Protein AF-A0A8T1SNI0-F1 (afdb_monomer_lite)

Organism: Chelydra serpentina (NCBI:txid8475)

Secondary structure (DSSP, 8-state):
--SPPPHHHHHHHHHHHHTT--EEESSTHHHHHHTT----GGGEEETTT-HHHHHHHTS-TTS---HHHHHHHHH----S--SS---HHHHHHHHHHHHHHHHHHHHHHHHH-TT--

Structure (mmCIF, N/CA/C/O backbone):
data_AF-A0A8T1SNI0-F1
#
_entry.id   AF-A0A8T1SNI0-F1
#
loop_
_atom_site.group_PDB
_atom_site.id
_atom_site.type_symbol
_atom_site.label_atom_id
_atom_site.label_alt_id
_atom_site.label_comp_id
_atom_site.label_asym_id
_atom_site.label_entity_id
_atom_site.label_seq_id
_atom_site.pdbx_PDB_ins_code
_atom_site.Cartn_x
_atom_site.Cartn_y
_atom_site.Cartn_z
_atom_site.occupancy
_atom_site.B_iso_or_equiv
_atom_site.auth_seq_id
_atom_site.auth_comp_id
_atom_site.auth_asym_id
_atom_site.auth_atom_id
_atom_site.pdbx_PDB_model_num
ATOM 1 N N . MET A 1 1 ? -5.114 19.415 16.212 1.00 63.00 1 MET A N 1
ATOM 2 C CA . MET A 1 1 ? -6.103 19.400 15.110 1.00 63.00 1 MET A CA 1
ATOM 3 C C . MET A 1 1 ? -7.448 19.822 15.685 1.00 63.00 1 MET A C 1
ATOM 5 O O . MET A 1 1 ? -7.897 19.155 16.604 1.00 63.00 1 MET A O 1
ATOM 9 N N . LYS A 1 2 ? -8.049 20.935 15.240 1.00 77.69 2 LYS A N 1
ATOM 10 C CA . LYS A 1 2 ? -9.290 21.461 15.855 1.00 77.69 2 LYS A CA 1
ATOM 11 C C . LYS A 1 2 ? -10.578 20.759 15.384 1.00 77.69 2 LYS A C 1
ATOM 13 O O . LYS A 1 2 ? -11.530 20.735 16.144 1.00 77.69 2 LYS A O 1
ATOM 18 N N . ASN A 1 3 ? -10.568 20.126 14.205 1.00 90.56 3 ASN A N 1
ATOM 19 C CA . ASN A 1 3 ? -11.754 19.513 13.578 1.00 90.56 3 ASN A CA 1
ATOM 20 C C . ASN A 1 3 ? -11.516 18.061 13.117 1.00 90.56 3 ASN A C 1
ATOM 22 O O . ASN A 1 3 ? -12.171 17.587 12.193 1.00 90.56 3 ASN A O 1
ATOM 26 N N . ALA A 1 4 ? -10.525 17.368 13.683 1.00 91.56 4 ALA A N 1
ATOM 27 C CA . ALA A 1 4 ? -10.248 15.991 13.283 1.00 91.56 4 ALA A CA 1
ATOM 28 C C . ALA A 1 4 ? -11.265 15.032 13.908 1.00 91.56 4 ALA A C 1
ATOM 30 O O . ALA A 1 4 ? -11.582 15.147 15.094 1.00 91.56 4 ALA A O 1
ATOM 31 N N . THR A 1 5 ? -11.714 14.050 13.127 1.00 94.44 5 THR A N 1
ATOM 32 C CA . THR A 1 5 ? -12.500 12.925 13.636 1.00 94.44 5 THR A CA 1
ATOM 33 C C . THR A 1 5 ? -11.743 12.252 14.788 1.00 94.44 5 THR A C 1
ATOM 35 O O . THR A 1 5 ? -10.556 11.947 14.634 1.00 94.44 5 THR A O 1
ATOM 38 N N . PRO A 1 6 ? -12.388 11.992 15.941 1.00 96.38 6 PRO A N 1
ATOM 39 C CA . PRO A 1 6 ? -11.745 11.288 17.041 1.00 96.38 6 PRO A CA 1
ATOM 40 C C . PRO A 1 6 ? -11.185 9.939 16.588 1.00 96.38 6 PRO A C 1
ATOM 42 O O . PRO A 1 6 ? -11.858 9.191 15.878 1.00 96.38 6 PRO A O 1
ATOM 45 N N . PHE A 1 7 ? -9.977 9.600 17.046 1.00 95.62 7 PHE A N 1
ATOM 46 C CA . PHE A 1 7 ? -9.262 8.399 16.598 1.00 95.62 7 PHE A CA 1
ATOM 47 C C . PHE A 1 7 ? -10.116 7.129 16.689 1.00 95.62 7 PHE A C 1
ATOM 49 O O . PHE A 1 7 ? -10.198 6.384 15.722 1.00 95.62 7 PHE A O 1
ATOM 56 N N . LYS A 1 8 ? -10.804 6.904 17.817 1.00 96.50 8 LYS A N 1
ATOM 57 C CA . LYS A 1 8 ? -11.662 5.721 18.011 1.00 96.50 8 LYS A CA 1
ATOM 58 C C . LYS A 1 8 ? -12.797 5.638 16.985 1.00 96.50 8 LYS A C 1
ATOM 60 O O . LYS A 1 8 ? -13.136 4.543 16.546 1.00 96.50 8 LYS A O 1
ATOM 65 N N . THR A 1 9 ? -13.374 6.778 16.607 1.00 97.38 9 THR A N 1
ATOM 66 C CA . THR A 1 9 ? -14.447 6.849 15.609 1.00 97.38 9 THR A CA 1
ATOM 67 C C . THR A 1 9 ? -13.904 6.497 14.229 1.00 97.38 9 THR A C 1
ATOM 69 O O . THR A 1 9 ? -14.399 5.561 13.608 1.00 97.38 9 THR A O 1
ATOM 72 N N . ALA A 1 10 ? -12.824 7.162 13.806 1.00 97.12 10 ALA A N 1
ATOM 73 C CA . ALA A 1 10 ? -12.178 6.890 12.523 1.00 97.12 10 ALA A CA 1
ATOM 74 C C . ALA A 1 10 ? -11.690 5.436 12.429 1.00 97.12 10 ALA A C 1
ATOM 76 O O . ALA A 1 10 ? -11.956 4.748 11.450 1.00 97.12 10 ALA A O 1
ATOM 77 N N . GLN A 1 11 ? -11.038 4.931 13.479 1.00 97.62 11 GLN A N 1
ATOM 78 C CA . GLN A 1 11 ? -10.565 3.552 13.554 1.00 97.62 11 GLN A CA 1
ATOM 79 C C . GLN A 1 11 ? -11.724 2.563 13.380 1.00 97.62 11 GLN A C 1
ATOM 81 O O . GLN A 1 11 ? -11.625 1.659 12.558 1.00 97.62 11 GLN A O 1
ATOM 86 N N . LYS A 1 12 ? -12.842 2.738 14.097 1.00 98.00 12 LYS A N 1
ATOM 87 C CA . LYS A 1 12 ? -14.010 1.849 13.985 1.00 98.00 12 LYS A CA 1
ATOM 88 C C . LYS A 1 12 ? -14.563 1.797 12.558 1.00 98.00 12 LYS A C 1
ATOM 90 O O . LYS A 1 12 ? -14.891 0.715 12.074 1.00 98.00 12 LYS A O 1
ATOM 95 N N . GLU A 1 13 ? -14.668 2.943 11.893 1.00 98.12 13 GLU A N 1
ATOM 96 C CA . GLU A 1 13 ? -15.140 3.025 10.507 1.00 98.12 13 GLU A CA 1
ATOM 97 C C . GLU A 1 13 ? -14.170 2.348 9.537 1.00 98.12 13 GLU A C 1
ATOM 99 O O . GLU A 1 13 ? -14.591 1.538 8.713 1.00 98.12 13 GLU A O 1
ATOM 104 N N . ILE A 1 14 ? -12.869 2.601 9.691 1.00 97.00 14 ILE A N 1
ATOM 105 C CA . ILE A 1 14 ? -11.824 1.982 8.872 1.00 97.00 14 ILE A CA 1
ATOM 106 C C . ILE A 1 14 ? -11.846 0.460 9.036 1.00 97.00 14 ILE A C 1
ATOM 108 O O . ILE A 1 14 ? -11.914 -0.255 8.044 1.00 97.00 14 ILE A O 1
ATOM 112 N N . LEU A 1 15 ? -11.870 -0.060 10.266 1.00 97.06 15 LEU A N 1
ATOM 113 C CA . LEU A 1 15 ? -11.885 -1.509 10.503 1.00 97.06 15 LEU A CA 1
ATOM 114 C C . LEU A 1 15 ? -13.119 -2.190 9.904 1.00 97.06 15 LEU A C 1
ATOM 116 O O . LEU A 1 15 ? -13.015 -3.303 9.390 1.00 97.06 15 LEU A O 1
ATOM 120 N N . LYS A 1 16 ? -14.272 -1.511 9.909 1.00 97.56 16 LYS A N 1
ATOM 121 C CA . LYS A 1 16 ? -15.478 -2.002 9.233 1.00 97.56 16 LYS A CA 1
ATOM 122 C C . LYS A 1 16 ? -15.284 -2.101 7.716 1.00 97.56 16 LYS A C 1
ATOM 124 O O . LYS A 1 16 ? -15.795 -3.039 7.114 1.00 97.56 16 LYS A O 1
ATOM 129 N N . LEU A 1 17 ? -14.556 -1.166 7.104 1.00 96.50 17 LEU A N 1
ATOM 130 C CA . LEU A 1 17 ? -14.248 -1.191 5.669 1.00 96.50 17 LEU A CA 1
ATOM 131 C C . LEU A 1 17 ? -13.226 -2.275 5.301 1.00 96.50 17 LEU A C 1
ATOM 133 O O . LEU A 1 17 ? -13.350 -2.881 4.240 1.00 96.50 17 LEU A O 1
ATOM 137 N N . LEU A 1 18 ? -12.239 -2.531 6.165 1.00 96.56 18 LEU A N 1
ATOM 138 C CA . LEU A 1 18 ? -11.197 -3.539 5.925 1.00 96.56 18 LEU A CA 1
ATOM 139 C C . LEU A 1 18 ? -11.693 -4.981 6.125 1.00 96.56 18 LEU A C 1
ATOM 141 O O . LEU A 1 18 ? -11.074 -5.922 5.629 1.00 96.56 18 LEU A O 1
ATOM 145 N N . ALA A 1 19 ? -12.790 -5.178 6.860 1.00 95.38 19 ALA A N 1
ATOM 146 C CA . ALA A 1 19 ? -13.307 -6.501 7.187 1.00 95.38 19 ALA A CA 1
ATOM 147 C C . ALA A 1 19 ? -13.614 -7.333 5.925 1.00 95.38 19 ALA A C 1
ATOM 149 O O . ALA A 1 19 ? -14.424 -6.946 5.081 1.00 95.38 19 ALA A O 1
ATOM 150 N N . GLY A 1 20 ? -12.964 -8.497 5.812 1.00 94.38 20 GLY A N 1
ATOM 151 C CA . GLY A 1 20 ? -13.141 -9.428 4.692 1.00 94.38 20 GLY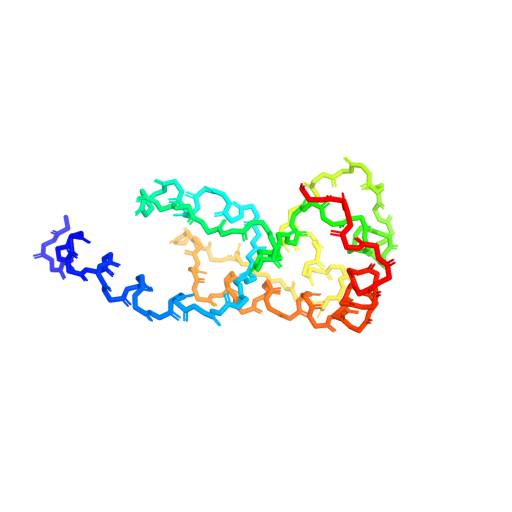 A CA 1
ATOM 152 C C . GLY A 1 20 ? -12.622 -8.910 3.347 1.00 94.38 20 GLY A C 1
ATOM 153 O O . GLY A 1 20 ? -13.031 -9.419 2.305 1.00 94.38 20 GLY A O 1
ATOM 154 N N . LYS A 1 21 ? -11.772 -7.877 3.346 1.00 97.00 21 LYS A N 1
ATOM 155 C CA . LYS A 1 21 ? -11.168 -7.322 2.133 1.00 97.00 21 LYS A CA 1
ATOM 156 C C . LYS A 1 21 ? -9.704 -7.697 2.029 1.00 97.00 21 LYS A C 1
ATOM 158 O O . LYS A 1 21 ? -9.025 -7.834 3.036 1.00 97.00 21 LYS A O 1
ATOM 163 N N . ILE A 1 22 ? -9.245 -7.794 0.787 1.00 97.44 22 ILE A N 1
ATOM 164 C CA . ILE A 1 22 ? -7.829 -7.720 0.463 1.00 97.44 22 ILE A CA 1
ATOM 165 C C . ILE A 1 22 ? -7.412 -6.253 0.550 1.00 97.44 22 ILE A C 1
ATOM 167 O O . ILE A 1 22 ? -8.056 -5.391 -0.053 1.00 97.44 22 ILE A O 1
ATOM 171 N N . VAL A 1 23 ? -6.344 -5.968 1.287 1.00 98.00 23 VAL A N 1
ATOM 172 C CA . VAL A 1 23 ? -5.839 -4.609 1.472 1.00 98.00 23 VAL A CA 1
ATOM 173 C C . VAL A 1 23 ? -4.503 -4.460 0.759 1.00 98.00 23 VAL A C 1
ATOM 175 O O . VAL A 1 23 ? -3.524 -5.135 1.077 1.00 98.00 23 VAL A O 1
ATOM 178 N N . VAL A 1 24 ? -4.476 -3.547 -0.206 1.00 98.19 24 VAL A N 1
ATOM 179 C CA . VAL A 1 24 ? -3.295 -3.195 -0.995 1.00 98.19 24 VAL A CA 1
ATOM 180 C C . VAL A 1 24 ? -2.689 -1.911 -0.433 1.00 98.19 24 VAL A C 1
ATOM 182 O O . VAL A 1 24 ? -3.407 -0.939 -0.203 1.00 98.19 24 VAL A O 1
ATOM 185 N N . GLY A 1 25 ? -1.373 -1.883 -0.239 1.00 97.88 25 GLY A N 1
ATOM 186 C CA . GLY A 1 25 ? -0.661 -0.683 0.199 1.00 97.88 25 GLY A CA 1
ATOM 187 C C . GLY A 1 25 ? 0.833 -0.748 -0.086 1.00 97.88 25 GLY A C 1
ATOM 188 O O . GLY A 1 25 ? 1.318 -1.686 -0.717 1.00 97.88 25 GLY A O 1
ATOM 189 N N . HIS A 1 26 ? 1.559 0.288 0.323 1.00 97.81 26 HIS A N 1
ATOM 190 C CA . HIS A 1 26 ? 2.998 0.412 0.109 1.00 97.81 26 HIS A CA 1
ATOM 191 C C . HIS A 1 26 ? 3.665 0.689 1.452 1.00 97.81 26 HIS A C 1
ATOM 193 O O . HIS A 1 26 ? 3.414 1.731 2.052 1.00 97.81 26 HIS A O 1
ATOM 199 N N . ALA A 1 27 ? 4.466 -0.257 1.946 1.00 96.38 27 ALA A N 1
ATOM 200 C CA . ALA A 1 27 ? 4.933 -0.278 3.329 1.00 96.38 27 ALA A CA 1
ATOM 201 C C . ALA A 1 27 ? 3.766 -0.226 4.342 1.00 96.38 27 ALA A C 1
ATOM 203 O O . ALA A 1 27 ? 3.871 0.390 5.406 1.00 96.38 27 ALA A O 1
ATOM 204 N N . ILE A 1 28 ? 2.668 -0.928 4.021 1.00 96.38 28 ILE A N 1
ATOM 205 C CA . ILE A 1 28 ? 1.355 -0.821 4.692 1.00 96.38 28 ILE A CA 1
ATOM 206 C C . ILE A 1 28 ? 1.363 -1.207 6.181 1.00 96.38 28 ILE A C 1
ATOM 208 O O . ILE A 1 28 ? 0.481 -0.850 6.961 1.00 96.38 28 ILE A O 1
ATOM 212 N N . HIS A 1 29 ? 2.400 -1.916 6.621 1.00 94.94 29 HIS A N 1
ATOM 213 C CA . HIS A 1 29 ? 2.622 -2.214 8.033 1.00 94.94 29 HIS A CA 1
ATOM 214 C C . HIS A 1 29 ? 2.692 -0.945 8.905 1.00 94.94 29 HIS A C 1
ATOM 216 O O . HIS A 1 29 ? 2.305 -0.990 10.075 1.00 94.94 29 HIS A O 1
ATOM 222 N N . ASN A 1 30 ? 3.146 0.184 8.351 1.00 96.00 30 ASN A N 1
ATOM 223 C CA . ASN A 1 30 ? 3.158 1.468 9.050 1.00 96.00 30 ASN A CA 1
ATOM 224 C C . ASN A 1 30 ? 1.735 1.988 9.300 1.00 96.00 30 ASN A C 1
ATOM 226 O O . ASN A 1 30 ? 1.430 2.418 10.415 1.00 96.00 30 ASN A O 1
ATOM 230 N N . ASP A 1 31 ? 0.849 1.874 8.309 1.00 96.31 31 ASP A N 1
ATOM 231 C CA . ASP A 1 31 ? -0.561 2.256 8.418 1.00 96.31 31 ASP A CA 1
ATOM 232 C C . ASP A 1 31 ? -1.293 1.382 9.438 1.00 96.31 31 ASP A C 1
ATOM 234 O O . ASP A 1 31 ? -1.978 1.887 10.329 1.00 96.31 31 ASP A O 1
ATOM 238 N N . PHE A 1 32 ? -1.089 0.065 9.382 1.00 97.12 32 PHE A N 1
ATOM 239 C CA . PHE A 1 32 ? -1.664 -0.870 10.351 1.00 97.12 32 PHE A CA 1
ATOM 240 C C . PHE A 1 32 ? -1.190 -0.592 11.782 1.00 97.12 32 PHE A C 1
ATOM 242 O O . PHE A 1 32 ? -1.999 -0.590 12.714 1.00 97.12 32 PHE A O 1
ATOM 249 N N . LYS A 1 33 ? 0.095 -0.260 11.965 1.00 97.50 33 LYS A N 1
ATOM 250 C CA . LYS A 1 33 ? 0.640 0.154 13.264 1.00 97.50 33 LYS A CA 1
ATOM 251 C C . LYS A 1 33 ? -0.013 1.443 13.767 1.00 97.50 33 LYS A C 1
ATOM 253 O O . LYS A 1 33 ? -0.398 1.502 14.936 1.00 97.50 33 LYS A O 1
ATOM 258 N N . ALA A 1 34 ? -0.182 2.449 12.907 1.00 96.38 34 ALA A N 1
ATOM 259 C CA . ALA A 1 34 ? -0.873 3.692 13.255 1.00 96.38 34 ALA A CA 1
ATOM 260 C C . ALA A 1 34 ? -2.346 3.445 13.631 1.00 96.38 34 ALA A C 1
ATOM 262 O O . ALA A 1 34 ? -2.858 4.040 14.581 1.00 96.38 34 ALA A O 1
ATOM 263 N N . LEU A 1 35 ? -3.000 2.503 12.945 1.00 96.56 35 LEU A N 1
ATOM 264 C CA . LEU A 1 35 ? -4.361 2.054 13.235 1.00 96.56 35 LEU A CA 1
ATOM 265 C C . LEU A 1 35 ? -4.461 1.104 14.431 1.00 96.56 35 LEU A C 1
ATOM 267 O O . LEU A 1 35 ? -5.578 0.741 14.790 1.00 96.56 35 LEU A O 1
ATOM 271 N N . LYS A 1 36 ? -3.348 0.693 15.055 1.00 96.69 36 LYS A N 1
ATOM 272 C CA . LYS A 1 36 ? -3.316 -0.340 16.109 1.00 96.69 36 LYS A CA 1
ATOM 273 C C . LYS A 1 36 ? -4.104 -1.594 15.705 1.00 96.69 36 LYS A C 1
ATOM 275 O O . LYS A 1 36 ? -4.911 -2.110 16.476 1.00 96.69 36 LYS A O 1
ATOM 280 N N . TYR A 1 37 ? -3.897 -2.032 14.469 1.00 95.94 37 TYR A N 1
ATOM 281 C CA . TYR A 1 37 ? -4.628 -3.116 13.827 1.00 95.94 37 TYR A CA 1
ATOM 282 C C . TYR A 1 37 ? -3.657 -4.125 13.216 1.00 95.94 37 TYR A C 1
ATOM 284 O O . TYR A 1 37 ? -2.555 -3.768 12.810 1.00 95.94 37 TYR A O 1
ATOM 292 N N . PHE A 1 38 ? -4.080 -5.385 13.142 1.00 94.81 38 PHE A N 1
ATOM 293 C CA . PHE A 1 38 ? -3.364 -6.439 12.438 1.00 94.81 38 PHE A CA 1
ATOM 294 C C . PHE A 1 38 ? -4.271 -6.998 11.345 1.00 94.81 38 PHE A C 1
ATOM 296 O O . PHE A 1 38 ? -5.317 -7.578 11.640 1.00 94.81 38 PHE A O 1
ATOM 303 N N . HIS A 1 39 ? -3.875 -6.803 10.089 1.00 95.88 39 HIS A N 1
ATOM 304 C CA . HIS A 1 39 ? -4.542 -7.419 8.952 1.00 95.88 39 HIS A CA 1
ATOM 305 C C . HIS A 1 39 ? -3.856 -8.752 8.622 1.00 95.88 39 HIS A C 1
ATOM 307 O O . HIS A 1 39 ? -2.622 -8.799 8.654 1.00 95.88 39 HIS A O 1
ATOM 313 N N . PRO A 1 40 ? -4.596 -9.836 8.320 1.00 94.75 40 PRO A N 1
ATOM 314 C CA . PRO A 1 40 ? -3.964 -11.107 7.992 1.00 94.75 40 PRO A CA 1
ATOM 315 C C . PRO A 1 40 ? -3.050 -10.969 6.770 1.00 94.75 40 PRO A C 1
ATOM 317 O O . PRO A 1 40 ? -3.407 -10.320 5.782 1.00 94.75 40 PRO A O 1
ATOM 320 N N . LYS A 1 41 ? -1.869 -11.596 6.826 1.00 92.44 41 LYS A N 1
ATOM 321 C CA . LYS A 1 41 ? -0.900 -11.559 5.720 1.00 92.44 41 LYS A CA 1
ATOM 322 C C . LYS A 1 41 ? -1.503 -12.107 4.421 1.00 92.44 41 LYS A C 1
ATOM 324 O O . LYS A 1 41 ? -1.367 -11.442 3.401 1.00 92.44 41 LYS A O 1
ATOM 329 N N . ALA A 1 42 ? -2.301 -13.176 4.525 1.00 92.62 42 ALA A N 1
ATOM 330 C CA . ALA A 1 42 ? -3.122 -13.770 3.462 1.00 92.62 42 ALA A CA 1
ATOM 331 C C . ALA A 1 42 ? -3.920 -12.791 2.612 1.00 92.62 42 ALA A C 1
ATOM 333 O O . ALA A 1 42 ? -4.125 -12.964 1.409 1.00 92.62 42 ALA A O 1
ATOM 334 N N . VAL A 1 43 ? -4.409 -11.736 3.255 1.00 95.12 43 VAL A N 1
ATOM 335 C CA . VAL A 1 43 ? -5.252 -10.721 2.631 1.00 95.12 43 VAL A CA 1
ATOM 336 C C . VAL A 1 43 ? -4.538 -9.371 2.507 1.00 95.12 43 VAL A C 1
ATOM 338 O O . VAL A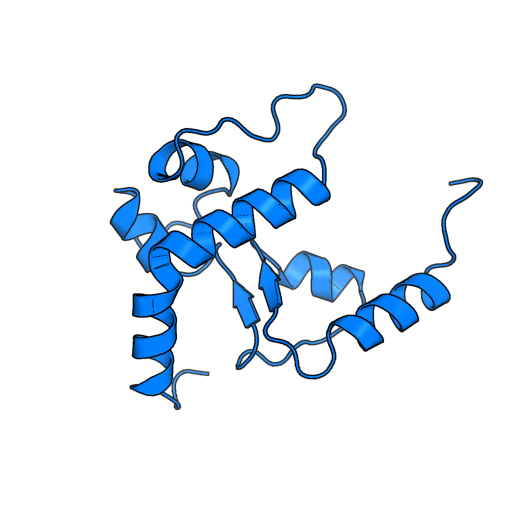 1 43 ? -5.159 -8.365 2.198 1.00 95.12 43 VAL A O 1
ATOM 341 N N . THR A 1 44 ? -3.207 -9.334 2.642 1.00 96.69 44 THR A N 1
ATOM 342 C CA . THR A 1 44 ? -2.391 -8.114 2.518 1.00 96.69 44 THR A CA 1
ATOM 343 C C . THR A 1 44 ? -1.518 -8.149 1.265 1.00 96.69 44 THR A C 1
ATOM 345 O O . THR A 1 44 ? -0.744 -9.077 1.067 1.00 96.69 44 THR A O 1
ATOM 348 N N . ARG A 1 45 ? -1.580 -7.104 0.436 1.00 97.06 45 ARG A N 1
ATOM 349 C CA . ARG A 1 45 ? -0.710 -6.910 -0.739 1.00 97.06 45 ARG A CA 1
ATOM 350 C C . ARG A 1 45 ? 0.188 -5.701 -0.484 1.00 97.06 45 ARG A C 1
ATOM 352 O O . ARG A 1 45 ? -0.208 -4.562 -0.729 1.00 97.06 45 ARG A O 1
ATOM 359 N N . ASP A 1 46 ? 1.38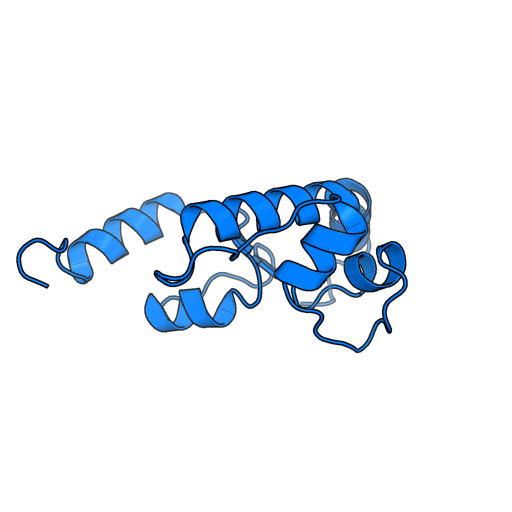8 -5.942 0.046 1.00 97.00 46 ASP A N 1
ATOM 360 C CA . ASP A 1 46 ? 2.382 -4.886 0.290 1.00 97.00 46 ASP A CA 1
ATOM 361 C C . ASP A 1 46 ? 3.298 -4.704 -0.932 1.00 97.00 46 ASP A C 1
ATOM 363 O O . ASP A 1 46 ? 4.246 -5.460 -1.156 1.00 97.00 46 ASP A O 1
ATOM 367 N N . THR A 1 47 ? 3.008 -3.680 -1.731 1.00 97.25 47 THR A N 1
ATOM 368 C CA . THR A 1 47 ? 3.732 -3.361 -2.970 1.00 97.25 47 THR A CA 1
ATOM 369 C C . THR A 1 47 ? 5.185 -2.946 -2.741 1.00 97.25 47 THR A C 1
ATOM 371 O O . THR A 1 47 ? 5.964 -2.967 -3.688 1.00 97.25 47 THR A O 1
ATOM 374 N N . SER A 1 48 ? 5.597 -2.600 -1.515 1.00 95.31 48 SER A N 1
ATOM 375 C CA . SER A 1 48 ? 7.002 -2.260 -1.245 1.00 95.31 48 SER A CA 1
ATOM 376 C C . SER A 1 48 ? 7.901 -3.486 -1.067 1.00 95.31 48 SER A C 1
ATOM 378 O O . SER A 1 48 ? 9.118 -3.337 -0.986 1.00 95.31 48 SER A O 1
ATOM 380 N N . LYS A 1 49 ? 7.316 -4.684 -0.929 1.00 88.06 49 LYS A N 1
ATOM 381 C CA . LYS A 1 49 ? 8.037 -5.929 -0.610 1.00 88.06 49 LYS A CA 1
ATOM 382 C C . LYS A 1 49 ? 8.018 -6.956 -1.736 1.00 88.06 49 LYS A C 1
ATOM 384 O O . LYS A 1 49 ? 8.670 -7.985 -1.608 1.00 88.06 49 LYS A O 1
ATOM 389 N N . ILE A 1 50 ? 7.249 -6.715 -2.796 1.00 93.00 50 ILE A N 1
ATOM 390 C CA . ILE A 1 50 ? 7.033 -7.693 -3.861 1.00 93.00 50 ILE A CA 1
ATOM 391 C C . ILE A 1 50 ? 8.115 -7.566 -4.952 1.00 93.00 50 ILE A C 1
ATOM 393 O O . ILE A 1 50 ? 8.189 -6.531 -5.622 1.00 93.00 50 ILE A O 1
ATOM 397 N N . PRO A 1 51 ? 8.920 -8.617 -5.210 1.00 95.00 51 PRO A N 1
ATOM 398 C CA . PRO A 1 51 ? 9.974 -8.568 -6.228 1.00 95.00 51 PRO A CA 1
ATOM 399 C C . PRO A 1 51 ? 9.465 -8.291 -7.648 1.00 95.00 51 PRO A C 1
ATOM 401 O O . PRO A 1 51 ? 10.179 -7.712 -8.464 1.00 95.00 51 PRO A O 1
ATOM 404 N N . LEU A 1 52 ? 8.213 -8.662 -7.945 1.00 96.06 52 LEU A N 1
ATOM 405 C CA . LEU A 1 52 ? 7.601 -8.500 -9.268 1.00 96.06 52 LEU A CA 1
ATOM 406 C C . LEU A 1 52 ? 7.596 -7.050 -9.760 1.00 96.06 52 LEU A C 1
ATOM 408 O O . LEU A 1 52 ? 7.835 -6.810 -10.945 1.00 96.06 52 LEU A O 1
ATOM 412 N N . LEU A 1 53 ? 7.347 -6.082 -8.871 1.00 97.12 53 LEU A N 1
ATOM 413 C CA . LEU A 1 53 ? 7.353 -4.668 -9.251 1.00 97.12 53 LEU A CA 1
ATOM 414 C C . LEU A 1 53 ? 8.760 -4.199 -9.608 1.00 97.12 53 LEU A C 1
ATOM 416 O O . LEU A 1 53 ? 8.937 -3.563 -10.644 1.00 97.12 53 LEU A O 1
ATOM 420 N N . ASN A 1 54 ? 9.761 -4.569 -8.810 1.00 96.81 54 ASN A N 1
ATOM 421 C CA . ASN A 1 54 ? 11.150 -4.227 -9.101 1.00 96.81 54 ASN A CA 1
ATOM 422 C C . ASN A 1 54 ? 11.622 -4.868 -10.403 1.00 96.81 54 ASN A C 1
ATOM 424 O O . ASN A 1 54 ? 12.182 -4.171 -11.244 1.00 96.81 54 ASN A O 1
ATOM 428 N N . ARG A 1 55 ? 11.314 -6.152 -10.621 1.00 96.88 55 ARG A N 1
ATOM 429 C CA . ARG A 1 55 ? 11.637 -6.850 -11.870 1.00 96.88 55 ARG A CA 1
ATOM 430 C C . ARG A 1 55 ? 11.055 -6.130 -13.083 1.00 96.88 55 ARG A C 1
ATOM 432 O O . ARG A 1 55 ? 11.783 -5.860 -14.033 1.00 96.88 55 ARG A O 1
ATOM 439 N N . LYS A 1 56 ? 9.763 -5.778 -13.053 1.00 96.44 56 LYS A N 1
ATOM 440 C CA . LYS A 1 56 ? 9.124 -5.031 -14.152 1.00 96.44 56 LYS A CA 1
ATOM 441 C C . LYS A 1 56 ? 9.708 -3.627 -14.320 1.00 96.44 56 LYS A C 1
ATOM 443 O O . LYS A 1 56 ? 9.758 -3.126 -15.436 1.00 96.44 56 LYS A O 1
ATOM 448 N N . ALA A 1 57 ? 10.142 -2.998 -13.229 1.00 96.44 57 ALA A N 1
ATOM 449 C CA . ALA A 1 57 ? 10.743 -1.668 -13.242 1.00 96.44 57 ALA A CA 1
ATOM 450 C C . ALA A 1 57 ? 12.226 -1.674 -13.665 1.00 96.44 57 ALA A C 1
ATOM 452 O O . ALA A 1 57 ? 12.784 -0.609 -13.921 1.00 96.44 57 ALA A O 1
ATOM 453 N N . GLY A 1 58 ? 12.869 -2.844 -13.743 1.00 96.69 58 GLY A N 1
ATOM 454 C CA . GLY A 1 58 ? 14.311 -2.959 -13.967 1.00 96.69 58 GLY A CA 1
ATOM 455 C C . GLY A 1 58 ? 15.154 -2.583 -12.741 1.00 96.69 58 GLY A C 1
ATOM 456 O O . GLY A 1 58 ? 16.307 -2.186 -12.887 1.00 96.69 58 GLY A O 1
ATOM 457 N N . PHE A 1 59 ? 14.586 -2.671 -11.537 1.00 96.44 59 PHE A N 1
ATOM 458 C CA . PHE A 1 59 ? 15.291 -2.463 -10.270 1.00 96.44 59 PHE A CA 1
ATOM 459 C C . PHE A 1 59 ? 15.748 -3.803 -9.666 1.00 96.44 59 PHE A C 1
ATOM 461 O O . PHE A 1 59 ? 15.153 -4.841 -9.967 1.00 96.44 59 PHE A O 1
ATOM 468 N N . PRO A 1 60 ? 16.767 -3.810 -8.785 1.00 96.00 60 PRO A N 1
ATOM 469 C CA . PRO A 1 60 ? 17.151 -5.009 -8.041 1.00 96.00 60 PRO A CA 1
ATOM 470 C C . PRO A 1 60 ? 15.977 -5.595 -7.241 1.00 96.00 60 PRO A C 1
ATOM 472 O O . PRO A 1 60 ? 15.297 -4.891 -6.498 1.00 96.00 60 PRO A O 1
ATOM 475 N N . GLU A 1 61 ? 15.735 -6.901 -7.359 1.00 94.38 61 GLU A N 1
ATOM 476 C CA . GLU A 1 61 ? 14.578 -7.574 -6.738 1.00 94.38 61 GLU A CA 1
ATOM 477 C C . GLU A 1 61 ? 14.585 -7.547 -5.200 1.00 94.38 61 GLU A C 1
ATOM 479 O O . GLU A 1 61 ? 13.531 -7.639 -4.578 1.00 94.38 61 GLU A O 1
ATOM 484 N N . ASN A 1 62 ? 15.757 -7.381 -4.588 1.00 92.38 62 ASN A N 1
ATOM 485 C CA . ASN A 1 62 ? 15.948 -7.277 -3.141 1.00 92.38 62 ASN A CA 1
ATOM 486 C C . ASN A 1 62 ? 15.856 -5.836 -2.601 1.00 92.38 62 ASN A C 1
ATOM 488 O O . ASN A 1 62 ? 15.964 -5.625 -1.394 1.00 92.38 62 ASN A O 1
ATOM 492 N N . GLU A 1 63 ? 15.691 -4.838 -3.470 1.00 92.00 63 GLU A N 1
ATOM 493 C CA . GLU A 1 63 ? 15.546 -3.439 -3.072 1.00 92.00 63 GLU A CA 1
ATOM 494 C C . GLU A 1 63 ? 14.114 -3.141 -2.586 1.00 92.00 63 GLU A C 1
ATOM 496 O O . GLU A 1 63 ? 13.134 -3.627 -3.138 1.00 92.00 63 GLU A O 1
ATOM 501 N N . SER A 1 64 ? 13.944 -2.269 -1.591 1.00 93.12 64 SER A N 1
ATOM 502 C CA . SER A 1 64 ? 12.634 -1.662 -1.301 1.00 93.12 64 SER A CA 1
ATOM 503 C C . SER A 1 64 ? 12.495 -0.339 -2.058 1.00 93.12 64 SER A C 1
ATOM 505 O O . SER A 1 64 ? 12.718 0.737 -1.499 1.00 93.12 64 SER A O 1
ATOM 507 N N . ALA A 1 65 ? 12.181 -0.415 -3.355 1.00 96.31 65 ALA A N 1
ATOM 508 C CA . ALA A 1 65 ? 12.021 0.770 -4.192 1.00 96.31 65 ALA A CA 1
ATOM 509 C C . ALA A 1 65 ? 10.827 1.616 -3.719 1.00 96.31 65 ALA A C 1
ATOM 511 O O . ALA A 1 65 ? 9.756 1.097 -3.408 1.00 96.31 65 ALA A O 1
ATOM 512 N N . SER A 1 66 ? 11.006 2.939 -3.676 1.00 96.75 66 SER A N 1
ATOM 513 C CA . SER A 1 66 ? 9.956 3.842 -3.203 1.00 96.75 66 SER A CA 1
ATOM 514 C C . SER A 1 66 ? 8.760 3.883 -4.153 1.00 96.75 66 SER A C 1
ATOM 516 O O . SER A 1 66 ? 8.917 3.771 -5.374 1.00 96.75 66 SER A O 1
ATOM 518 N N . LEU A 1 67 ? 7.573 4.159 -3.603 1.00 97.62 67 LEU A N 1
ATOM 519 C CA . LEU A 1 67 ? 6.347 4.356 -4.381 1.00 97.62 67 LEU A CA 1
ATOM 520 C C . LEU A 1 67 ? 6.557 5.339 -5.540 1.00 97.62 67 LEU A C 1
ATOM 522 O O . LEU A 1 67 ? 6.159 5.059 -6.668 1.00 97.62 67 LEU A O 1
ATOM 526 N N . LYS A 1 68 ? 7.249 6.456 -5.285 1.00 97.00 68 LYS A N 1
ATOM 527 C CA . LYS A 1 68 ? 7.572 7.473 -6.294 1.00 97.00 68 LYS A CA 1
ATOM 528 C C . LYS A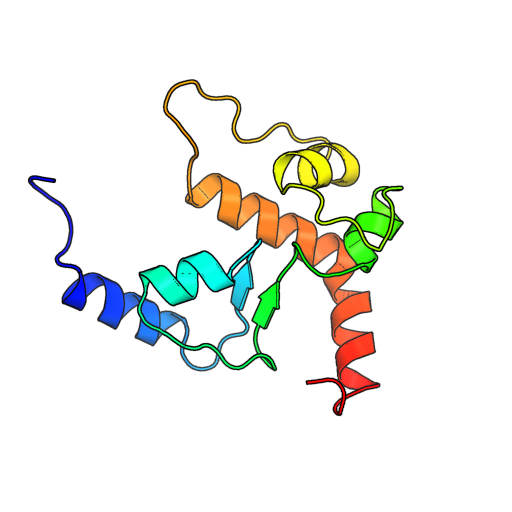 1 68 ? 8.421 6.917 -7.437 1.00 97.00 68 LYS A C 1
ATOM 530 O O . LYS A 1 68 ? 8.131 7.199 -8.596 1.00 97.00 68 LYS A O 1
ATOM 535 N N . ARG A 1 69 ? 9.451 6.118 -7.132 1.00 97.44 69 ARG A N 1
ATOM 536 C CA . ARG A 1 69 ? 10.323 5.510 -8.151 1.00 97.44 69 ARG A CA 1
ATOM 537 C C . ARG A 1 69 ? 9.573 4.487 -8.991 1.00 97.44 69 ARG A C 1
ATOM 539 O O . ARG A 1 69 ? 9.655 4.547 -10.213 1.00 97.44 69 ARG A O 1
ATOM 546 N N . LEU A 1 70 ? 8.822 3.594 -8.350 1.00 98.06 70 LEU A N 1
ATOM 547 C CA . LEU A 1 70 ? 8.026 2.586 -9.051 1.00 98.06 70 LEU A CA 1
ATOM 548 C C . LEU A 1 70 ? 6.953 3.232 -9.929 1.00 98.06 70 LEU A C 1
ATOM 550 O O . LEU A 1 70 ? 6.830 2.887 -11.098 1.00 98.06 70 LEU A O 1
ATOM 554 N N . THR A 1 71 ? 6.231 4.221 -9.401 1.00 98.12 71 THR A N 1
ATOM 555 C CA . THR A 1 71 ? 5.188 4.952 -10.137 1.00 98.12 71 THR A CA 1
ATOM 556 C C . THR A 1 71 ? 5.766 5.691 -11.340 1.00 98.12 71 THR A C 1
ATOM 558 O O . THR A 1 71 ? 5.223 5.606 -12.440 1.00 98.12 71 THR A O 1
ATOM 561 N N . LYS A 1 72 ? 6.916 6.351 -11.175 1.00 98.06 72 LYS A N 1
ATOM 562 C CA . LYS A 1 72 ? 7.595 7.023 -12.285 1.00 98.06 72 LYS A CA 1
ATOM 563 C C . LYS A 1 72 ? 8.041 6.042 -13.367 1.00 98.06 72 LYS A C 1
ATOM 565 O O . LYS A 1 72 ? 7.851 6.315 -14.548 1.00 98.06 72 LYS A O 1
ATOM 570 N N . GLN A 1 73 ? 8.612 4.910 -12.966 1.00 98.06 73 GLN A N 1
ATOM 571 C CA . GLN A 1 73 ? 9.188 3.943 -13.894 1.00 98.06 73 GLN A CA 1
ATOM 572 C C . GLN A 1 73 ? 8.129 3.115 -14.632 1.00 98.06 73 GLN A C 1
ATOM 574 O O . GLN A 1 73 ? 8.271 2.881 -15.826 1.00 98.06 73 GLN A O 1
ATOM 579 N N . LEU A 1 74 ? 7.079 2.676 -13.934 1.00 97.75 74 LEU A N 1
ATOM 580 C CA . LEU A 1 74 ? 6.077 1.749 -14.472 1.00 97.75 74 LEU A CA 1
ATOM 581 C C . LEU A 1 74 ? 4.826 2.440 -15.008 1.00 97.75 74 LEU A C 1
ATOM 583 O O . LEU A 1 74 ? 4.176 1.912 -15.903 1.00 97.75 74 LEU A O 1
ATOM 587 N N . LEU A 1 75 ? 4.461 3.590 -14.438 1.00 97.69 75 LEU A N 1
ATOM 588 C CA . LEU A 1 75 ? 3.229 4.304 -14.782 1.00 97.69 75 LEU A CA 1
ATOM 589 C C . LEU A 1 75 ? 3.505 5.641 -15.476 1.00 97.69 75 LEU A C 1
ATOM 591 O O . LEU A 1 75 ? 2.556 6.318 -15.863 1.00 97.69 75 LEU A O 1
ATOM 595 N N . HIS A 1 76 ? 4.777 6.034 -15.621 1.00 97.50 76 HIS A N 1
ATOM 596 C CA . HIS A 1 76 ? 5.199 7.315 -16.202 1.00 97.50 76 HIS A CA 1
ATOM 597 C C . HIS A 1 76 ? 4.532 8.530 -15.538 1.00 97.50 76 HIS A C 1
ATOM 599 O O . HIS A 1 76 ? 4.219 9.525 -16.191 1.00 97.50 76 HIS A O 1
ATOM 605 N N . LYS A 1 77 ? 4.306 8.441 -14.222 1.00 97.12 77 LYS A N 1
ATOM 606 C CA . LYS A 1 77 ? 3.654 9.476 -13.412 1.00 97.12 77 LYS A CA 1
ATOM 607 C C . LYS A 1 77 ? 4.598 9.994 -12.335 1.00 97.12 77 LYS A C 1
ATOM 609 O O . LYS A 1 77 ? 5.216 9.215 -11.610 1.00 97.12 77 LYS A O 1
ATOM 614 N N . ASP A 1 78 ? 4.661 11.311 -12.188 1.00 95.56 78 ASP A N 1
ATOM 615 C CA . ASP A 1 78 ? 5.286 11.948 -11.034 1.00 95.56 78 ASP A CA 1
ATOM 616 C C . ASP A 1 78 ? 4.222 12.190 -9.953 1.00 95.56 78 ASP A C 1
ATOM 618 O O . ASP A 1 78 ? 3.257 12.917 -10.170 1.00 95.56 78 ASP A O 1
ATOM 622 N N . ILE A 1 79 ? 4.416 11.574 -8.787 1.00 95.38 79 ILE A N 1
ATOM 623 C CA . ILE A 1 79 ? 3.593 11.760 -7.582 1.00 95.38 79 ILE A CA 1
ATOM 624 C C . ILE A 1 79 ? 4.414 12.454 -6.494 1.00 95.38 79 ILE A C 1
ATOM 626 O O . ILE A 1 79 ? 5.651 12.502 -6.581 1.00 95.38 79 ILE A O 1
ATOM 630 N N . GLN A 1 80 ? 3.755 12.963 -5.449 1.00 92.00 80 GLN A N 1
ATOM 631 C CA . GLN A 1 80 ? 4.428 13.610 -4.316 1.00 92.00 80 GLN A CA 1
ATOM 632 C C . GLN A 1 80 ? 5.326 14.775 -4.778 1.00 92.00 80 GLN A C 1
ATOM 634 O O . GLN A 1 80 ? 6.484 14.914 -4.374 1.00 92.00 80 GLN A O 1
ATOM 639 N N . VAL A 1 81 ? 4.819 15.575 -5.720 1.00 88.56 81 VAL A N 1
ATOM 640 C CA . VAL A 1 81 ? 5.535 16.723 -6.311 1.00 88.56 81 VAL A CA 1
ATOM 641 C C . VAL A 1 81 ? 5.262 18.041 -5.580 1.00 88.56 81 VAL A C 1
ATOM 643 O O . VAL A 1 81 ? 5.978 19.022 -5.775 1.00 88.56 81 VAL A O 1
ATOM 646 N N . GLY A 1 82 ? 4.228 18.080 -4.737 1.00 82.50 82 GLY A N 1
ATOM 647 C CA . GLY A 1 82 ? 3.831 19.270 -3.991 1.00 82.50 82 GLY A CA 1
ATOM 648 C C . GLY A 1 82 ? 4.789 19.621 -2.847 1.00 82.50 82 GLY A C 1
ATOM 649 O O . GLY A 1 82 ? 5.412 18.756 -2.241 1.00 82.50 82 GLY A O 1
ATOM 650 N N . LYS A 1 83 ? 4.859 20.913 -2.501 1.00 83.31 83 LYS A N 1
ATOM 651 C CA . LYS A 1 83 ? 5.654 21.414 -1.359 1.00 83.31 83 LYS A CA 1
ATOM 652 C C . LYS A 1 83 ? 4.963 21.236 0.002 1.00 83.31 83 LYS A C 1
ATOM 654 O O . LYS A 1 83 ? 5.601 21.397 1.033 1.00 83.31 83 LYS A O 1
ATOM 659 N N . ASN A 1 84 ? 3.674 20.893 0.007 1.00 81.75 84 ASN A N 1
ATOM 660 C CA . ASN A 1 84 ? 2.831 20.834 1.208 1.00 81.75 84 ASN A CA 1
ATOM 661 C C . ASN A 1 84 ? 2.732 19.417 1.809 1.00 81.75 84 ASN A C 1
ATOM 663 O O . ASN A 1 84 ? 1.745 19.093 2.466 1.00 81.75 84 ASN A O 1
ATOM 667 N N . GLY A 1 85 ? 3.737 18.569 1.576 1.00 83.38 85 GLY A N 1
ATOM 668 C CA . GLY A 1 85 ? 3.715 17.158 1.965 1.00 83.38 85 GLY A CA 1
ATOM 669 C C . GLY A 1 85 ? 2.963 16.270 0.969 1.00 83.38 85 GLY A C 1
ATOM 670 O O . GLY A 1 85 ? 2.632 16.690 -0.141 1.00 83.38 85 GLY A O 1
ATOM 671 N N . HIS A 1 86 ? 2.745 15.013 1.357 1.00 87.88 86 HIS A N 1
ATOM 672 C CA . HIS A 1 86 ? 2.150 13.990 0.495 1.00 87.88 86 HIS A CA 1
ATOM 673 C C . HIS A 1 86 ? 0.638 13.887 0.706 1.00 87.88 86 HIS A C 1
ATOM 675 O O . HIS A 1 86 ? 0.130 14.088 1.811 1.00 87.88 86 HIS A O 1
ATOM 681 N N . SER A 1 87 ? -0.080 13.532 -0.359 1.00 93.56 87 SER A N 1
ATOM 682 C CA . SER A 1 87 ? -1.508 13.237 -0.302 1.00 93.56 87 SER A CA 1
ATOM 683 C C . SER A 1 87 ? -1.713 11.734 -0.140 1.00 93.56 87 SER A C 1
ATOM 685 O O . SER A 1 87 ? -1.399 10.967 -1.046 1.00 93.56 87 SER A O 1
ATOM 687 N N . SER A 1 88 ? -2.314 11.303 0.973 1.00 93.38 88 SER A N 1
ATOM 688 C CA . SER A 1 88 ? -2.643 9.884 1.191 1.00 93.38 88 SER A CA 1
ATOM 689 C C . SER A 1 88 ? -3.561 9.316 0.103 1.00 93.38 88 SER A C 1
ATOM 691 O O . SER A 1 88 ? -3.482 8.138 -0.232 1.00 93.38 88 SER A O 1
ATOM 693 N N . VAL A 1 89 ? -4.413 10.160 -0.488 1.00 95.75 89 VAL A N 1
ATOM 694 C CA . VAL A 1 89 ? -5.299 9.777 -1.594 1.00 95.75 89 VAL A CA 1
ATOM 695 C C . VAL A 1 89 ? -4.515 9.546 -2.887 1.00 95.75 89 VAL A C 1
ATOM 697 O O . VAL A 1 89 ? -4.847 8.630 -3.635 1.00 95.75 89 VAL A O 1
ATOM 700 N N . GLU A 1 90 ? -3.497 10.365 -3.167 1.00 97.06 90 GLU A N 1
ATOM 701 C CA . GLU A 1 90 ? -2.602 10.157 -4.314 1.00 97.06 90 GLU A CA 1
ATOM 702 C C . GLU A 1 90 ? -1.813 8.858 -4.137 1.00 97.06 90 GLU A C 1
ATOM 704 O O . GLU A 1 90 ? -1.823 8.009 -5.029 1.00 97.06 90 GLU A O 1
ATOM 709 N N . ASP A 1 91 ? -1.226 8.664 -2.956 1.00 96.88 91 ASP A N 1
ATOM 710 C CA . ASP A 1 91 ? -0.409 7.492 -2.645 1.00 96.88 91 ASP A CA 1
ATOM 711 C C . ASP A 1 91 ? -1.222 6.190 -2.724 1.00 96.88 91 ASP A C 1
ATOM 713 O O . ASP A 1 91 ? -0.780 5.214 -3.337 1.00 96.88 91 ASP A O 1
ATOM 717 N N . ALA A 1 92 ? -2.445 6.173 -2.181 1.00 97.44 92 ALA A N 1
ATOM 718 C CA . ALA A 1 92 ? -3.334 5.013 -2.258 1.00 97.44 92 ALA A CA 1
ATOM 719 C C . ALA A 1 92 ? -3.732 4.676 -3.707 1.00 97.44 92 ALA A C 1
ATOM 721 O O . ALA A 1 92 ? -3.775 3.503 -4.082 1.00 97.44 92 ALA A O 1
ATOM 722 N N . LYS A 1 93 ? -3.984 5.694 -4.544 1.00 98.19 93 LYS A N 1
ATOM 723 C CA . LYS A 1 93 ? -4.293 5.498 -5.969 1.00 98.19 93 LYS A CA 1
ATOM 724 C C . LYS A 1 93 ? -3.092 4.950 -6.731 1.00 98.19 93 LYS A C 1
ATOM 726 O O . LYS A 1 93 ? -3.229 3.932 -7.401 1.00 98.19 93 LYS A O 1
ATOM 731 N N . ALA A 1 94 ? -1.924 5.573 -6.583 1.00 98.25 94 ALA A N 1
ATOM 732 C CA . ALA A 1 94 ? -0.694 5.130 -7.235 1.00 98.25 94 ALA A CA 1
ATOM 733 C C . ALA A 1 94 ? -0.340 3.687 -6.843 1.00 98.25 94 ALA A C 1
ATOM 735 O O . ALA A 1 94 ? -0.007 2.866 -7.694 1.00 98.25 94 ALA A O 1
ATOM 736 N N . THR A 1 95 ? -0.504 3.348 -5.565 1.00 98.25 95 THR A N 1
ATOM 737 C CA . THR A 1 95 ? -0.282 1.989 -5.061 1.00 98.25 95 THR A CA 1
ATOM 738 C C . THR A 1 95 ? -1.228 0.970 -5.700 1.00 98.25 95 THR A C 1
ATOM 740 O O . THR A 1 95 ? -0.791 -0.103 -6.116 1.00 98.25 95 THR A O 1
ATOM 743 N N . MET A 1 96 ? -2.516 1.301 -5.824 1.00 98.44 96 MET A N 1
ATOM 744 C CA . MET A 1 96 ? -3.490 0.428 -6.481 1.00 98.44 96 MET A CA 1
ATOM 745 C C . 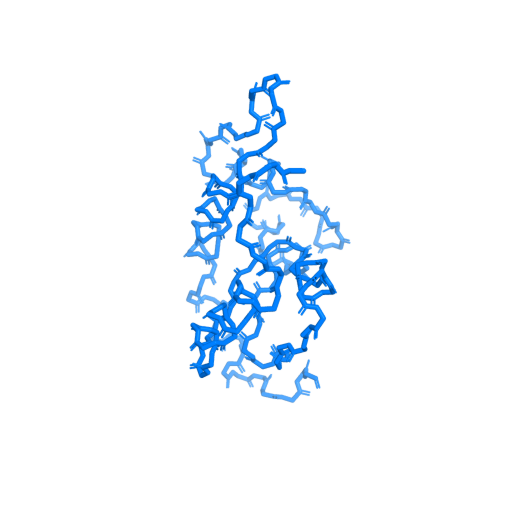MET A 1 96 ? -3.188 0.252 -7.976 1.00 98.44 96 MET A C 1
ATOM 747 O O . MET A 1 96 ? -3.319 -0.847 -8.508 1.00 98.44 96 MET A O 1
ATOM 751 N N . GLU A 1 97 ? -2.760 1.315 -8.660 1.00 98.50 97 GLU A N 1
ATOM 752 C CA . GLU A 1 97 ? -2.333 1.230 -10.059 1.00 98.50 97 GLU A CA 1
ATOM 753 C C . GLU A 1 97 ? -1.111 0.319 -10.227 1.00 98.50 97 GLU A C 1
ATOM 755 O O . GLU A 1 97 ? -1.109 -0.527 -11.118 1.00 98.50 97 GLU A O 1
ATOM 760 N N . LEU A 1 98 ? -0.112 0.419 -9.342 1.00 98.50 98 LEU A N 1
ATOM 761 C CA . LEU A 1 98 ? 1.041 -0.485 -9.348 1.00 98.50 98 LEU A CA 1
ATOM 762 C C . LEU A 1 98 ? 0.632 -1.938 -9.110 1.00 98.50 98 LEU A C 1
ATOM 764 O O . LEU A 1 98 ? 1.094 -2.823 -9.824 1.00 98.50 98 LEU A O 1
ATOM 768 N N . TYR A 1 99 ? -0.252 -2.196 -8.146 1.00 98.38 99 TYR A N 1
ATOM 769 C CA . TYR A 1 99 ? -0.766 -3.545 -7.915 1.00 98.38 99 TYR A CA 1
ATOM 770 C C . TYR A 1 99 ? -1.418 -4.120 -9.178 1.00 98.38 99 TYR A C 1
ATOM 772 O O . TYR A 1 99 ? -1.087 -5.235 -9.566 1.00 98.38 99 TYR A O 1
ATOM 780 N N . ARG A 1 100 ? -2.238 -3.342 -9.896 1.00 98.38 100 ARG A N 1
ATOM 781 C CA . ARG A 1 100 ? -2.873 -3.784 -11.153 1.00 98.38 100 ARG A CA 1
ATOM 782 C C . ARG A 1 100 ? -1.879 -4.179 -12.249 1.00 98.38 100 ARG A C 1
ATOM 784 O O . ARG A 1 100 ? -2.197 -5.039 -13.063 1.00 98.38 100 ARG A O 1
ATOM 791 N N . VAL A 1 101 ? -0.672 -3.606 -12.268 1.00 97.81 101 VAL A N 1
ATOM 792 C CA . VAL A 1 101 ? 0.390 -3.991 -13.224 1.00 97.81 101 VAL A CA 1
ATOM 793 C C . VAL A 1 101 ? 0.860 -5.436 -13.006 1.00 97.81 101 VAL A C 1
ATOM 795 O O . VAL A 1 101 ? 1.309 -6.092 -13.949 1.00 97.81 101 VAL A O 1
ATOM 798 N N . ILE A 1 102 ? 0.777 -5.939 -11.772 1.00 97.06 102 ILE A N 1
ATOM 799 C CA . ILE A 1 102 ? 1.247 -7.279 -11.394 1.00 97.06 102 ILE A CA 1
ATOM 800 C C . ILE A 1 102 ? 0.135 -8.208 -10.894 1.00 97.06 102 ILE A C 1
ATOM 802 O O . ILE A 1 102 ? 0.418 -9.373 -10.648 1.00 97.06 102 ILE A O 1
ATOM 806 N N . GLU A 1 103 ? -1.105 -7.732 -10.775 1.00 97.25 103 GLU A N 1
ATOM 807 C CA . GLU A 1 103 ? -2.238 -8.424 -10.144 1.00 97.25 103 GLU A CA 1
ATOM 808 C C . GLU A 1 103 ? -2.404 -9.862 -10.645 1.00 97.25 103 GLU A C 1
ATOM 810 O O . GLU A 1 103 ? -2.339 -10.802 -9.859 1.00 97.25 103 GLU A O 1
ATOM 815 N N . ALA A 1 104 ? -2.520 -10.056 -11.960 1.00 97.25 104 ALA A N 1
ATOM 816 C CA . ALA A 1 104 ? -2.727 -11.386 -12.531 1.00 97.25 104 ALA A CA 1
ATOM 817 C C . ALA A 1 104 ? -1.572 -12.361 -12.234 1.00 97.25 104 ALA A C 1
ATOM 819 O O . ALA A 1 104 ? -1.789 -13.561 -12.073 1.00 97.25 104 ALA A O 1
ATOM 820 N N . GLU A 1 105 ? -0.334 -11.866 -12.183 1.00 96.56 105 GLU A N 1
ATOM 821 C CA . GLU A 1 105 ? 0.841 -12.686 -11.890 1.00 96.56 105 GLU A CA 1
ATOM 822 C C . GLU A 1 105 ? 0.970 -12.964 -10.389 1.00 96.56 105 GLU A C 1
ATOM 824 O O . GLU A 1 105 ? 1.230 -14.105 -10.009 1.00 96.56 105 GLU A O 1
ATOM 829 N N . TRP A 1 106 ? 0.740 -11.954 -9.549 1.00 95.31 106 TRP A N 1
ATOM 830 C CA . TRP A 1 106 ? 0.807 -12.065 -8.096 1.00 95.31 106 TRP A CA 1
ATOM 831 C C . TRP A 1 106 ? -0.266 -13.022 -7.571 1.00 95.31 106 TRP A C 1
ATOM 833 O O . TRP A 1 106 ? 0.059 -13.994 -6.891 1.00 95.31 106 TRP A O 1
ATOM 843 N N . GLU A 1 107 ? -1.530 -12.823 -7.944 1.00 96.00 107 GLU A N 1
ATOM 844 C CA . GLU A 1 107 ? -2.630 -13.655 -7.448 1.00 96.00 107 GLU A CA 1
ATOM 845 C C . GLU A 1 107 ? -2.510 -15.107 -7.942 1.00 96.00 107 GLU A C 1
ATOM 847 O O . GLU A 1 107 ? -2.811 -16.044 -7.203 1.00 96.00 107 GLU A O 1
ATOM 852 N N . ARG A 1 108 ? -1.965 -15.328 -9.148 1.00 95.50 108 ARG A N 1
ATOM 853 C CA . ARG A 1 108 ? -1.637 -16.681 -9.624 1.00 95.50 108 ARG A CA 1
ATOM 854 C C . ARG A 1 108 ? -0.541 -17.335 -8.781 1.00 95.50 108 ARG A C 1
ATOM 856 O O . ARG A 1 108 ? -0.653 -18.517 -8.478 1.00 95.50 108 ARG A O 1
ATOM 863 N N . GLN A 1 109 ? 0.516 -16.607 -8.418 1.00 93.75 109 GLN A N 1
ATOM 864 C CA . GLN A 1 109 ? 1.584 -17.152 -7.568 1.00 93.75 109 GLN A CA 1
ATOM 865 C C . GLN A 1 109 ? 1.064 -17.525 -6.177 1.00 93.75 109 GLN A C 1
ATOM 867 O O . GLN A 1 109 ? 1.399 -18.598 -5.681 1.00 93.75 109 GLN A O 1
ATOM 872 N N . LEU A 1 110 ? 0.201 -16.691 -5.592 1.00 92.06 110 LEU A N 1
ATOM 873 C CA . LEU A 1 110 ? -0.438 -16.977 -4.304 1.00 92.06 110 LEU A CA 1
ATOM 874 C C . LEU A 1 110 ? -1.336 -18.218 -4.371 1.00 92.06 110 LEU A C 1
ATOM 876 O O . LEU A 1 110 ? -1.293 -19.056 -3.476 1.00 92.06 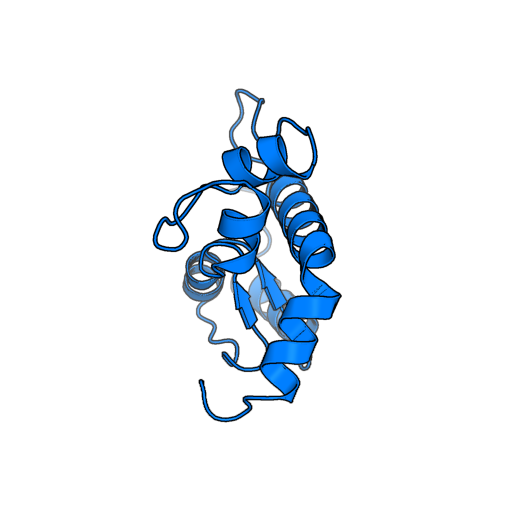110 LEU A O 1
ATOM 880 N N . ALA A 1 111 ? -2.104 -18.382 -5.452 1.00 91.75 111 ALA A N 1
ATOM 881 C CA . ALA A 1 111 ? -2.957 -19.556 -5.636 1.00 91.75 111 ALA A CA 1
ATOM 882 C C . ALA A 1 111 ? -2.164 -20.866 -5.800 1.00 91.75 111 ALA A C 1
ATOM 884 O O . ALA A 1 111 ? -2.659 -21.930 -5.437 1.00 91.75 111 ALA A O 1
ATOM 885 N N . LEU A 1 112 ? -0.949 -20.797 -6.358 1.00 90.50 112 LEU A N 1
ATOM 886 C CA . LEU A 1 112 ? -0.083 -21.962 -6.561 1.00 90.50 112 LEU A CA 1
ATOM 887 C C . LEU A 1 112 ? 0.725 -22.335 -5.310 1.00 90.50 112 LEU A C 1
ATOM 889 O O . LEU A 1 112 ? 1.023 -23.512 -5.127 1.00 90.50 112 LEU A O 1
ATOM 893 N N . ASN A 1 113 ? 1.053 -21.362 -4.453 1.00 81.50 113 ASN A N 1
ATOM 894 C CA . ASN A 1 113 ? 1.892 -21.552 -3.267 1.00 81.50 113 ASN A CA 1
ATOM 895 C C . ASN A 1 113 ? 1.189 -21.068 -1.980 1.00 81.50 113 ASN A C 1
ATOM 897 O O . ASN A 1 113 ? 1.616 -20.074 -1.389 1.00 81.50 113 ASN A O 1
ATOM 901 N N . PRO A 1 114 ? 0.144 -21.767 -1.504 1.00 68.06 114 PRO A N 1
ATOM 902 C CA . PRO A 1 114 ? -0.633 -21.337 -0.338 1.00 68.06 114 PRO A CA 1
ATOM 903 C C . PRO A 1 114 ? 0.130 -21.401 1.002 1.00 68.06 114 PRO A C 1
ATOM 905 O O . PRO A 1 114 ? -0.346 -20.859 1.992 1.00 68.06 114 PRO A O 1
ATOM 908 N N . GLU A 1 115 ? 1.299 -22.053 1.058 1.00 58.09 115 GLU A N 1
ATOM 909 C CA . GLU A 1 115 ? 2.051 -22.310 2.302 1.00 58.09 115 GLU A CA 1
ATOM 910 C C . GLU A 1 115 ? 3.142 -21.266 2.635 1.00 58.09 115 GLU A C 1
ATOM 912 O O . GLU A 1 115 ? 3.840 -21.413 3.634 1.00 58.09 115 GLU A O 1
ATOM 917 N N . GLN A 1 116 ? 3.330 -20.211 1.830 1.00 52.41 116 GLN A N 1
ATOM 918 C CA . GLN A 1 116 ? 4.417 -19.227 2.026 1.00 52.41 116 GLN A CA 1
ATOM 919 C C . GLN A 1 116 ? 4.079 -18.042 2.968 1.00 52.41 116 GLN A C 1
ATOM 921 O O . GLN A 1 116 ? 4.706 -16.984 2.865 1.00 52.41 116 GLN A O 1
ATOM 926 N N . GLU A 1 117 ? 3.132 -18.190 3.903 1.00 48.81 117 GLU A N 1
ATOM 927 C CA . GLU A 1 117 ? 2.621 -17.085 4.754 1.00 48.81 117 GLU A CA 1
ATOM 928 C C . GLU A 1 117 ? 2.964 -17.138 6.252 1.00 48.81 117 GLU A C 1
ATOM 930 O O . GLU A 1 117 ? 2.815 -18.214 6.868 1.00 48.81 117 GLU A O 1
#

Radius of gyration: 15.56 Å; chains: 1; bounding box: 33×44×34 Å

Sequence (117 aa):
MKNATPFKTAQKEILKLLAGKIVVGHAIHNDFKALKYFHPKAVTRDTSKIPLLNRKAGFPENESASLKRLTKQLLHKDIQVGKNGHSSVEDAKATMELYRVIEAEWERQLALNPEQE

InterPro domains:
  IPR012337 Ribonuclease H-like superfamily [SSF53098] (2-108)
  IPR013520 Ribonuclease H-like domain [PF00929] (5-99)
  IPR036397 Ribonuclease H superfamily [G3DSA:3.30.420.10] (1-115)
  IPR047021 RNA exonuclease REXO1/REXO3/REXO4-like [PTHR12801] (4-109)

Foldseek 3Di:
DVDDDPLVVVLVVVVVVPPPAQDFAAVCVVVCVVSVHDDDPLRYHHPQQQLVLCVQLVHDSRHSDDLQSSCCRPVVDGAQPDPPGHDPVRRRVSRVVSCVVCVVVVVVVCVVCVPPD

pLDDT: mean 93.58, std 8.55, range [48.81, 98.5]